Protein AF-A0A2T6GBJ3-F1 (afdb_monomer)

Solvent-accessible surface area (backbone atoms only — not comparable to full-atom values): 4646 Å² total; per-residue (Å²): 137,82,82,72,77,88,62,76,62,47,48,73,48,95,95,44,95,61,66,40,44,42,71,56,53,30,48,49,52,24,44,47,71,74,68,54,51,53,60,57,54,9,59,80,65,76,46,53,45,69,56,43,49,48,51,62,70,40,48,83,76,49,54,67,70,50,56,52,49,12,52,50,51,45,58,71,76,106

Mean predicted aligned error: 7.16 Å

Radius of gyration: 12.58 Å; Cα contacts (8 Å, |Δi|>4): 71; chains: 1; bounding box: 27×38×27 Å

Secondary structure (DSSP, 8-state):
---------EE--TT-SSPEEHHHHHHHHHHHHHT--HHHHHHHTT--HHHHHHHHHGGGTS-HHHHHHHHHHHHHT-

Nearest PDB structures (foldseek):
  3zh9-assembly1_B  TM=7.925E-01  e=7.838E-01  Bacillus subtilis subsp. subtilis str. 168
  1trr-assembly1_A  TM=6.987E-01  e=1.324E+00  Escherichia coli
  6fal-assembly1_A  TM=7.221E-01  e=1.837E+00  Escherichia coli
  5yi2-assembly2_E  TM=6.102E-01  e=2.235E+00  Lactococcus lactis subsp. lactis Il1403
  3g1c-assembly1_A-2  TM=7.579E-01  e=6.807E+00  Lachnospira eligens ATCC 27750

Structure (mmCIF, N/CA/C/O backbone):
data_AF-A0A2T6GBJ3-F1
#
_entry.id   AF-A0A2T6GBJ3-F1
#
loop_
_atom_site.group_PDB
_atom_site.id
_atom_site.type_symbol
_atom_site.label_atom_id
_atom_site.label_alt_id
_atom_site.label_comp_id
_atom_site.label_asym_id
_atom_site.label_entity_id
_atom_site.label_seq_id
_atom_site.pdbx_PDB_ins_code
_atom_site.Cartn_x
_atom_site.Cartn_y
_atom_site.Cartn_z
_atom_site.occupancy
_atom_site.B_iso_or_equiv
_atom_site.auth_seq_id
_atom_site.auth_comp_id
_atom_site.auth_asym_id
_atom_site.auth_atom_id
_atom_site.pdbx_PDB_model_num
ATOM 1 N N . MET A 1 1 ? 19.997 25.816 -4.848 1.00 36.94 1 MET A N 1
ATOM 2 C CA . MET A 1 1 ? 19.266 25.177 -3.734 1.00 36.94 1 MET A CA 1
ATOM 3 C C . MET A 1 1 ? 17.826 25.001 -4.186 1.00 36.94 1 MET A C 1
ATOM 5 O O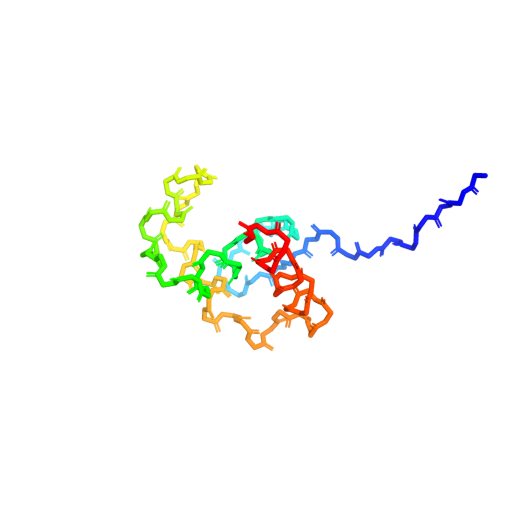 . MET A 1 1 ? 17.091 25.975 -4.206 1.00 36.94 1 MET A O 1
ATOM 9 N N . ALA A 1 2 ? 17.462 23.820 -4.685 1.00 38.16 2 ALA A N 1
ATOM 10 C CA . ALA A 1 2 ? 16.094 23.541 -5.112 1.00 38.16 2 ALA A CA 1
ATOM 11 C C . ALA A 1 2 ? 15.372 22.853 -3.950 1.00 38.16 2 ALA A C 1
ATOM 13 O O . ALA A 1 2 ? 15.619 21.683 -3.671 1.00 38.16 2 ALA A O 1
ATOM 14 N N . THR A 1 3 ? 14.530 23.598 -3.238 1.00 38.91 3 THR A N 1
ATOM 15 C CA . THR A 1 3 ? 13.584 23.023 -2.281 1.00 38.91 3 THR A CA 1
ATOM 16 C C . THR A 1 3 ? 12.535 22.278 -3.097 1.00 38.91 3 THR A C 1
ATOM 18 O O . THR A 1 3 ? 11.653 22.897 -3.692 1.00 38.91 3 THR A O 1
ATOM 21 N N . ALA A 1 4 ? 12.689 20.957 -3.202 1.00 43.09 4 ALA A N 1
ATOM 22 C CA . ALA A 1 4 ? 11.683 20.083 -3.790 1.00 43.09 4 ALA A CA 1
ATOM 23 C C . ALA A 1 4 ? 10.336 20.314 -3.077 1.00 43.09 4 ALA A C 1
ATOM 25 O O . ALA A 1 4 ? 10.328 20.528 -1.859 1.00 43.09 4 ALA A O 1
ATOM 26 N N . PRO A 1 5 ? 9.205 20.312 -3.804 1.00 40.09 5 PRO A N 1
ATOM 27 C CA . PRO A 1 5 ? 7.905 20.541 -3.197 1.00 40.09 5 PRO A CA 1
ATOM 28 C C . PRO A 1 5 ? 7.679 19.484 -2.119 1.00 40.09 5 PRO A C 1
ATOM 30 O O . PRO A 1 5 ? 7.929 18.300 -2.357 1.00 40.09 5 PRO A O 1
ATOM 33 N N . ALA A 1 6 ? 7.237 19.932 -0.940 1.00 43.91 6 ALA A N 1
ATOM 34 C CA . ALA A 1 6 ? 6.842 19.103 0.191 1.00 43.91 6 ALA A CA 1
ATOM 35 C C . ALA A 1 6 ? 5.716 18.153 -0.248 1.00 43.91 6 ALA A C 1
ATOM 37 O O . ALA A 1 6 ? 4.526 18.420 -0.107 1.00 43.91 6 ALA A O 1
ATOM 38 N N . THR A 1 7 ? 6.120 17.062 -0.882 1.00 50.97 7 THR A N 1
ATOM 39 C CA . THR A 1 7 ? 5.264 15.974 -1.315 1.00 50.97 7 THR A CA 1
ATOM 40 C C . THR A 1 7 ? 4.943 15.262 -0.021 1.00 50.97 7 THR A C 1
ATOM 42 O O . THR A 1 7 ? 5.882 14.859 0.652 1.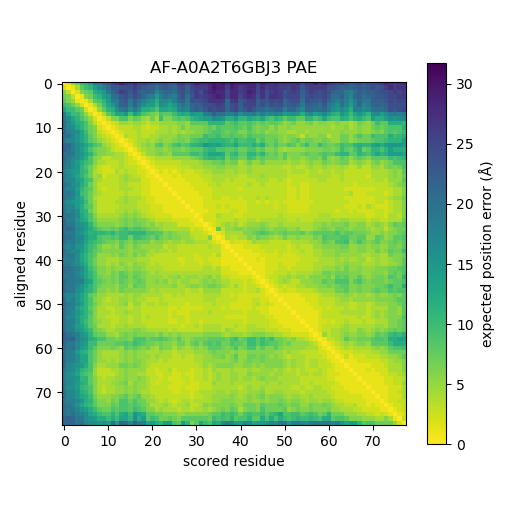00 50.97 7 THR A O 1
ATOM 45 N N . ALA A 1 8 ? 3.674 15.203 0.387 1.00 59.22 8 ALA A N 1
ATOM 46 C CA . ALA A 1 8 ? 3.273 14.598 1.654 1.00 59.22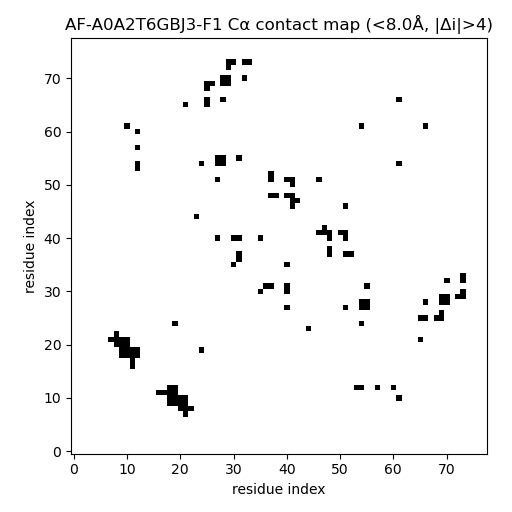 8 ALA A CA 1
ATOM 47 C C . ALA A 1 8 ? 4.017 13.267 1.858 1.00 59.22 8 ALA A C 1
ATOM 49 O O . ALA A 1 8 ? 3.702 12.280 1.212 1.00 59.22 8 ALA A O 1
ATOM 50 N N . ASP A 1 9 ? 5.051 13.234 2.699 1.00 72.19 9 ASP A N 1
ATOM 51 C CA . ASP A 1 9 ? 5.958 12.077 2.786 1.00 72.19 9 ASP A CA 1
ATOM 52 C C . ASP A 1 9 ? 5.342 10.957 3.635 1.00 72.19 9 ASP A C 1
ATOM 54 O O . ASP A 1 9 ? 6.008 10.051 4.138 1.00 72.19 9 ASP A O 1
ATOM 58 N N . SER A 1 10 ? 4.038 11.052 3.891 1.00 78.75 10 SER A N 1
ATOM 59 C CA . SER A 1 10 ? 3.315 10.159 4.770 1.00 78.75 10 SER A CA 1
ATOM 60 C C . SER A 1 10 ? 1.848 10.051 4.362 1.00 78.75 10 SER A C 1
ATOM 62 O O . SER A 1 10 ? 1.203 11.044 4.031 1.00 78.75 10 SER A O 1
ATOM 64 N N . LEU A 1 11 ? 1.324 8.829 4.394 1.00 81.31 11 LEU A N 1
ATOM 65 C CA . LEU A 1 11 ? -0.053 8.476 4.086 1.00 81.31 11 LEU A CA 1
ATOM 66 C C . LEU A 1 11 ? -0.747 7.999 5.357 1.00 81.31 11 LEU A C 1
ATOM 68 O O . LEU A 1 11 ? -0.303 7.051 6.009 1.00 81.31 11 LEU A O 1
ATOM 72 N N . THR A 1 12 ? -1.858 8.636 5.697 1.00 81.25 12 THR A N 1
ATOM 73 C CA . THR A 1 12 ? -2.700 8.199 6.810 1.00 81.25 12 THR A CA 1
ATOM 74 C C . THR A 1 12 ? -3.734 7.224 6.274 1.00 81.25 12 THR A C 1
ATOM 76 O O . THR A 1 12 ? -4.568 7.594 5.450 1.00 81.25 12 THR A O 1
ATOM 79 N N . LEU A 1 13 ? -3.668 5.973 6.725 1.00 75.94 13 LEU A N 1
ATOM 80 C CA . LEU A 1 13 ? -4.635 4.949 6.343 1.00 75.94 13 LEU A CA 1
ATOM 81 C C . LEU A 1 13 ? -5.775 4.862 7.362 1.00 75.94 13 LEU A C 1
ATOM 83 O O . LEU A 1 13 ? -5.519 4.967 8.566 1.00 75.94 13 LEU A O 1
ATOM 87 N N . PRO A 1 14 ? -7.022 4.616 6.922 1.00 68.56 14 PRO A N 1
ATOM 88 C CA . PRO A 1 14 ? -8.120 4.339 7.840 1.00 68.56 14 PRO A CA 1
ATOM 89 C C . PRO A 1 14 ? -7.785 3.101 8.687 1.00 68.56 14 PRO A C 1
ATOM 91 O O . PRO A 1 14 ? -7.438 2.045 8.164 1.00 68.56 14 PRO A O 1
ATOM 94 N N . GLY A 1 15 ? -7.829 3.252 10.014 1.00 71.44 15 GLY A N 1
ATOM 95 C CA . GLY A 1 15 ? -7.425 2.214 10.974 1.00 71.44 15 GLY A CA 1
ATOM 96 C C . GLY A 1 15 ? -5.981 2.317 11.483 1.00 71.44 15 GLY A C 1
ATOM 97 O O . GLY A 1 15 ? -5.613 1.579 12.396 1.00 71.44 15 GLY A O 1
ATOM 98 N N . PHE A 1 16 ? -5.175 3.252 10.966 1.00 75.62 16 PHE A N 1
ATOM 99 C CA . PHE A 1 16 ? -3.847 3.569 11.494 1.00 75.62 16 PHE A CA 1
ATOM 100 C C . PHE A 1 16 ? -3.840 4.944 12.164 1.00 75.62 16 PHE A C 1
ATOM 102 O O . PHE A 1 16 ? -4.036 5.967 11.519 1.00 75.62 16 PHE A O 1
ATOM 109 N N . ALA A 1 17 ? -3.555 4.972 13.470 1.00 73.00 17 ALA A N 1
ATOM 110 C CA . ALA A 1 17 ? -3.385 6.221 14.219 1.00 73.00 17 ALA A CA 1
ATOM 111 C C . ALA A 1 17 ? -2.078 6.954 13.865 1.00 73.00 17 ALA A C 1
ATOM 113 O O . ALA A 1 17 ? -1.962 8.157 14.082 1.00 73.00 17 ALA A O 1
ATOM 114 N N . LYS A 1 18 ? -1.083 6.225 13.338 1.00 78.81 18 LYS A N 1
ATOM 115 C CA . LYS A 1 18 ? 0.200 6.785 12.907 1.00 78.81 18 LYS A CA 1
ATOM 116 C C . LYS A 1 18 ? 0.257 6.861 11.382 1.00 78.81 18 LYS A C 1
ATOM 118 O O . LYS A 1 18 ? -0.058 5.860 10.733 1.00 78.81 18 LYS A O 1
ATOM 123 N N . PRO A 1 19 ? 0.701 7.994 10.818 1.00 82.12 19 PRO A N 1
ATOM 124 C CA . PRO A 1 19 ? 0.910 8.107 9.386 1.00 82.12 19 PRO A CA 1
ATOM 125 C C . PRO A 1 19 ? 2.021 7.144 8.940 1.00 82.12 19 PRO A C 1
ATOM 127 O O . PRO A 1 19 ? 3.000 6.911 9.652 1.00 82.12 19 PRO A O 1
ATOM 130 N N . ILE A 1 20 ? 1.842 6.539 7.770 1.00 84.44 20 ILE A N 1
ATOM 131 C CA . ILE A 1 20 ? 2.783 5.593 7.171 1.00 84.44 20 ILE A CA 1
ATOM 132 C C . ILE A 1 20 ? 3.700 6.365 6.238 1.00 84.44 20 ILE A C 1
ATOM 134 O O . ILE A 1 20 ? 3.207 7.078 5.374 1.00 84.44 20 ILE A O 1
ATOM 138 N N . ALA A 1 21 ? 5.015 6.208 6.372 1.00 85.94 21 ALA A N 1
ATOM 139 C CA . ALA A 1 21 ? 5.961 6.882 5.492 1.00 85.94 21 ALA A CA 1
ATOM 140 C C . ALA A 1 21 ? 5.734 6.494 4.021 1.00 85.94 21 ALA A C 1
ATOM 142 O O . ALA A 1 21 ? 5.464 5.334 3.703 1.00 85.94 21 ALA A O 1
ATOM 143 N N . LYS A 1 22 ? 5.905 7.447 3.105 1.00 86.12 22 LYS A N 1
ATOM 144 C CA . LYS A 1 22 ? 5.842 7.198 1.662 1.00 86.12 22 LYS A CA 1
ATOM 145 C C . LYS A 1 22 ? 6.800 6.074 1.266 1.00 86.12 22 LYS A C 1
ATOM 147 O O . LYS A 1 22 ? 6.412 5.170 0.535 1.00 86.12 22 LYS A O 1
ATOM 152 N N . ALA A 1 23 ? 8.020 6.078 1.805 1.00 84.00 23 ALA A N 1
ATOM 153 C CA . ALA A 1 23 ? 9.020 5.041 1.550 1.00 84.00 23 ALA A CA 1
ATOM 154 C C . ALA A 1 23 ? 8.533 3.617 1.893 1.00 84.00 23 ALA A C 1
ATOM 156 O O . ALA A 1 23 ? 8.775 2.694 1.112 1.00 84.00 23 ALA A O 1
ATOM 157 N N . ASP A 1 24 ? 7.806 3.451 3.003 1.00 85.62 24 ASP A N 1
ATOM 158 C CA . ASP A 1 24 ? 7.186 2.176 3.392 1.00 85.62 24 ASP A CA 1
ATOM 159 C C . ASP A 1 24 ? 6.137 1.748 2.361 1.00 85.62 24 ASP A C 1
ATOM 161 O O . ASP A 1 24 ? 6.152 0.615 1.888 1.00 85.62 24 ASP A O 1
ATOM 165 N N . VAL A 1 25 ? 5.243 2.668 1.978 1.00 87.25 25 VAL A N 1
ATOM 166 C CA . VAL A 1 25 ? 4.175 2.398 1.003 1.00 87.25 25 VAL A CA 1
ATOM 167 C C . VAL A 1 25 ? 4.752 1.974 -0.343 1.00 87.25 25 VAL A C 1
ATOM 169 O O . VAL A 1 25 ? 4.320 0.974 -0.914 1.00 87.25 25 VAL A O 1
ATOM 172 N N . LEU A 1 26 ? 5.747 2.714 -0.834 1.00 87.94 26 LEU A N 1
ATOM 173 C CA . LEU A 1 26 ? 6.417 2.415 -2.095 1.00 87.94 26 LEU A CA 1
ATOM 174 C C . LEU A 1 26 ? 7.065 1.038 -2.072 1.00 87.94 26 LEU A C 1
ATOM 176 O O . LEU A 1 26 ? 6.920 0.285 -3.029 1.00 87.94 26 LEU A O 1
ATOM 180 N N . SER A 1 27 ? 7.761 0.714 -0.983 1.00 86.75 27 SER A N 1
ATOM 181 C CA . SER A 1 27 ? 8.438 -0.572 -0.860 1.00 86.75 27 SER A CA 1
ATOM 182 C C . SER A 1 27 ? 7.421 -1.706 -0.837 1.00 86.75 27 SER A C 1
ATOM 184 O O . SER A 1 27 ? 7.508 -2.620 -1.649 1.00 86.75 27 SER A O 1
ATOM 186 N N . VAL A 1 28 ? 6.382 -1.594 -0.003 1.00 88.94 28 VAL A N 1
ATOM 187 C CA . VAL A 1 28 ? 5.306 -2.590 0.068 1.00 88.94 28 VAL A CA 1
ATOM 188 C C . VAL A 1 28 ? 4.663 -2.826 -1.298 1.00 88.94 28 VAL A C 1
ATOM 190 O O . VAL A 1 28 ? 4.479 -3.976 -1.682 1.00 88.94 28 VAL A O 1
ATOM 193 N N . LEU A 1 29 ? 4.351 -1.768 -2.052 1.00 87.81 29 LEU A N 1
ATOM 194 C CA . LEU A 1 29 ? 3.762 -1.893 -3.387 1.00 87.81 29 LEU A CA 1
ATOM 195 C C . LEU A 1 29 ? 4.734 -2.498 -4.410 1.00 87.81 29 LEU A C 1
ATOM 197 O O . LEU A 1 29 ? 4.312 -3.304 -5.240 1.00 87.81 29 LEU A O 1
ATOM 201 N N . ALA A 1 30 ? 6.017 -2.135 -4.349 1.00 87.81 30 ALA A N 1
ATOM 202 C CA . ALA A 1 30 ? 7.044 -2.672 -5.237 1.00 87.81 30 ALA A CA 1
ATOM 203 C C . ALA A 1 30 ?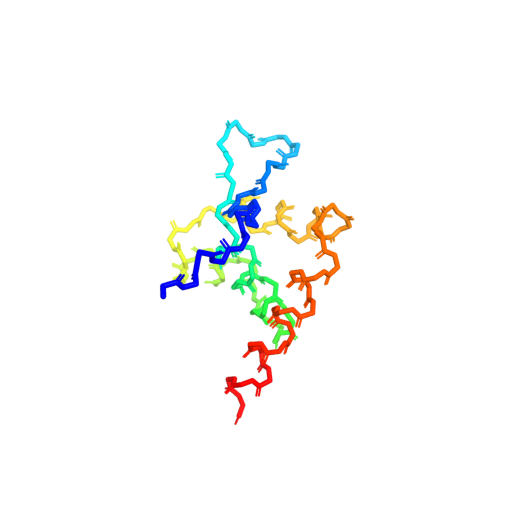 7.244 -4.183 -5.021 1.00 87.81 30 ALA A C 1
ATOM 205 O O . ALA A 1 30 ? 7.187 -4.943 -5.990 1.00 87.81 30 ALA A O 1
ATOM 206 N N . PHE A 1 31 ? 7.389 -4.623 -3.765 1.00 86.44 31 PHE A N 1
ATOM 207 C CA . PHE A 1 31 ? 7.517 -6.041 -3.403 1.00 86.44 31 P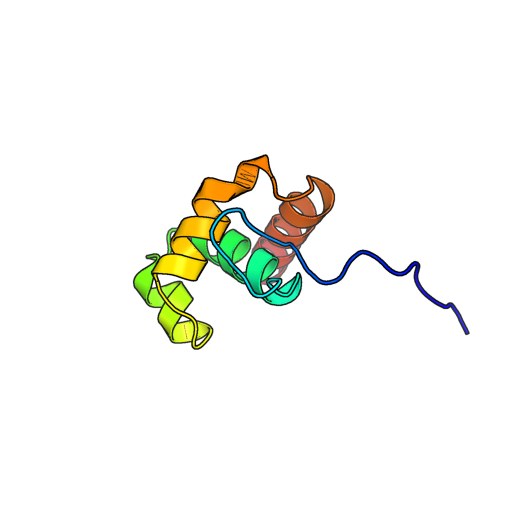HE A CA 1
ATOM 208 C C . PHE A 1 31 ? 6.222 -6.824 -3.656 1.00 86.44 31 PHE A C 1
ATOM 210 O O . PHE A 1 31 ? 6.245 -7.910 -4.230 1.00 86.44 31 PHE A O 1
ATOM 217 N N . TRP A 1 32 ? 5.056 -6.253 -3.334 1.00 86.31 32 TRP A N 1
ATOM 218 C CA . TRP A 1 32 ? 3.773 -6.893 -3.644 1.00 86.31 32 TRP A CA 1
ATOM 219 C C . TRP A 1 32 ? 3.620 -7.165 -5.146 1.00 86.31 32 TRP A C 1
ATOM 221 O O . TRP A 1 32 ? 3.137 -8.223 -5.545 1.00 86.31 32 TRP A O 1
ATOM 231 N N . GLY A 1 33 ? 4.093 -6.247 -5.993 1.00 81.12 33 GLY A N 1
ATOM 232 C CA . GLY A 1 33 ? 4.122 -6.438 -7.441 1.00 81.12 33 GLY A CA 1
ATOM 233 C C . GLY A 1 33 ? 5.025 -7.590 -7.903 1.00 81.12 33 GLY A C 1
ATOM 234 O O . GLY A 1 33 ? 4.734 -8.193 -8.938 1.00 81.12 33 GLY A O 1
ATOM 235 N N . TYR A 1 34 ? 6.093 -7.910 -7.163 1.00 79.62 34 TYR A N 1
ATOM 236 C CA . TYR A 1 34 ? 6.974 -9.059 -7.422 1.00 79.62 34 TYR A CA 1
ATOM 237 C C . TYR A 1 34 ? 6.330 -10.412 -7.082 1.00 79.62 34 TYR A C 1
ATOM 239 O O . TYR A 1 34 ? 6.795 -11.436 -7.578 1.00 79.62 34 TYR A O 1
ATOM 247 N N . GLY A 1 35 ? 5.227 -10.420 -6.326 1.00 80.25 35 GLY A N 1
ATOM 248 C CA . GLY A 1 35 ? 4.574 -11.639 -5.844 1.00 80.25 35 GLY A CA 1
ATOM 249 C C . GLY A 1 35 ? 4.992 -12.033 -4.427 1.00 80.25 35 GLY A C 1
ATOM 250 O O . GLY A 1 35 ? 4.673 -13.136 -3.984 1.00 80.25 35 GLY A O 1
ATOM 251 N N . ASP A 1 36 ? 5.684 -11.145 -3.707 1.00 84.69 36 ASP A N 1
ATOM 252 C CA . ASP A 1 36 ? 6.080 -11.389 -2.327 1.00 84.69 36 ASP A CA 1
ATOM 253 C C . ASP A 1 36 ? 4.877 -11.487 -1.385 1.00 84.69 36 ASP A C 1
ATOM 255 O O . ASP A 1 36 ? 3.865 -10.787 -1.497 1.00 84.69 36 ASP A O 1
ATOM 259 N N . SER A 1 37 ? 5.011 -12.358 -0.386 1.00 86.69 37 SER A N 1
ATOM 260 C CA . SER A 1 37 ? 3.991 -12.530 0.642 1.00 86.69 37 SER A CA 1
ATOM 261 C C . SER A 1 37 ? 3.958 -11.342 1.600 1.00 86.69 37 SER A C 1
ATOM 263 O O . SER A 1 37 ? 4.994 -10.819 2.005 1.00 86.69 37 SER A O 1
ATOM 265 N N . LYS A 1 38 ? 2.761 -10.980 2.083 1.00 88.38 38 LYS A N 1
ATOM 266 C CA . LYS A 1 38 ? 2.576 -9.892 3.066 1.00 88.38 38 LYS A CA 1
ATOM 267 C C . LYS A 1 38 ? 3.467 -10.053 4.304 1.00 88.38 38 LYS A C 1
ATOM 269 O O . LYS A 1 38 ? 3.923 -9.059 4.857 1.00 88.38 38 LYS A O 1
ATOM 274 N N . ALA A 1 39 ? 3.694 -11.297 4.734 1.00 87.12 39 ALA A N 1
ATOM 275 C CA . ALA A 1 39 ? 4.568 -11.631 5.855 1.00 87.12 39 ALA A CA 1
ATOM 276 C C . ALA A 1 39 ? 6.045 -11.330 5.564 1.00 87.12 39 ALA A C 1
ATOM 278 O O . ALA A 1 39 ? 6.719 -10.757 6.410 1.00 87.12 39 ALA A O 1
ATOM 279 N N . PHE A 1 40 ? 6.515 -11.637 4.355 1.00 88.44 40 PHE A N 1
ATOM 280 C CA . PHE A 1 40 ? 7.891 -11.373 3.938 1.00 88.44 40 PHE A CA 1
ATOM 281 C C . PHE A 1 40 ? 8.173 -9.871 3.859 1.00 88.44 40 PHE A C 1
ATOM 283 O O . PHE A 1 40 ? 9.137 -9.379 4.431 1.00 88.44 40 PHE A O 1
ATOM 290 N N . ILE A 1 41 ? 7.265 -9.118 3.237 1.00 88.25 41 ILE A N 1
ATOM 291 C CA . ILE A 1 41 ? 7.356 -7.655 3.155 1.00 88.25 41 ILE A CA 1
ATOM 292 C C . ILE A 1 41 ? 7.344 -7.033 4.560 1.00 88.25 41 ILE A C 1
ATOM 294 O O . ILE A 1 41 ? 8.090 -6.097 4.844 1.00 88.25 41 ILE A O 1
ATOM 298 N N . ALA A 1 42 ? 6.501 -7.565 5.450 1.00 88.94 42 ALA A N 1
ATOM 299 C CA . ALA A 1 42 ? 6.407 -7.120 6.833 1.00 88.94 42 ALA A CA 1
ATOM 300 C C . ALA A 1 42 ? 7.720 -7.346 7.594 1.00 88.94 42 ALA A C 1
ATOM 302 O O . ALA A 1 42 ? 8.210 -6.429 8.249 1.00 88.94 42 ALA A O 1
ATOM 303 N N . GLU A 1 43 ? 8.313 -8.530 7.457 1.00 87.81 43 GLU A N 1
ATOM 304 C CA . GLU A 1 43 ? 9.592 -8.880 8.074 1.00 87.81 43 GLU A CA 1
ATOM 305 C C . GLU A 1 43 ? 10.745 -8.037 7.512 1.00 87.81 43 GLU A C 1
ATOM 307 O O . GLU A 1 43 ? 11.459 -7.384 8.275 1.00 87.81 43 GLU A O 1
ATOM 312 N N . SER A 1 44 ? 10.854 -7.946 6.183 1.00 85.06 44 SER A N 1
ATOM 313 C CA . SER A 1 44 ? 11.901 -7.186 5.490 1.00 85.06 44 SER A CA 1
ATOM 314 C C . SER A 1 44 ? 11.916 -5.707 5.873 1.00 85.06 44 SER A C 1
ATOM 316 O O . SER A 1 44 ? 12.973 -5.081 5.882 1.00 85.06 44 SER A O 1
ATOM 318 N N . HIS A 1 45 ? 10.755 -5.134 6.187 1.00 79.88 45 HIS A N 1
ATOM 319 C CA . HIS A 1 45 ? 10.628 -3.730 6.567 1.00 79.88 45 HIS A CA 1
ATOM 320 C C . HIS A 1 45 ? 10.384 -3.515 8.066 1.00 79.88 45 HIS A C 1
ATOM 322 O O . HIS A 1 45 ? 10.036 -2.406 8.472 1.00 79.88 45 HIS A O 1
ATOM 328 N N . SER A 1 46 ? 10.550 -4.554 8.897 1.00 82.81 46 SER A N 1
ATOM 329 C CA . SER A 1 46 ? 10.297 -4.494 10.346 1.00 82.81 46 SER A CA 1
ATOM 330 C C . SER A 1 46 ? 8.960 -3.820 10.692 1.00 82.81 46 SER A C 1
ATOM 332 O O . SER A 1 46 ? 8.853 -2.986 11.593 1.00 82.81 46 SER A O 1
ATOM 334 N N . MET A 1 47 ? 7.914 -4.165 9.944 1.00 83.81 47 ME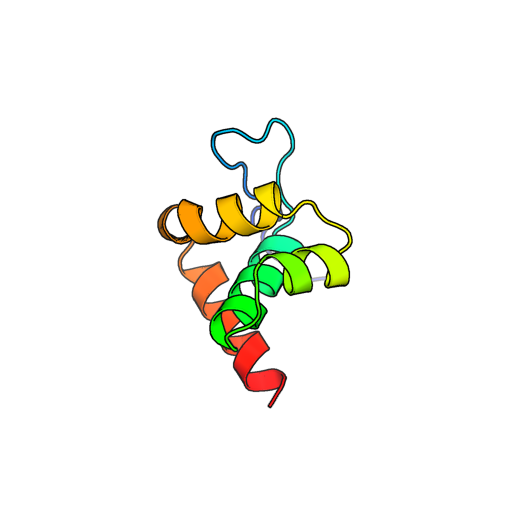T A N 1
ATOM 335 C CA . MET A 1 47 ? 6.569 -3.636 10.116 1.00 83.81 47 MET A CA 1
ATOM 336 C C . MET A 1 47 ? 5.564 -4.767 10.324 1.00 83.81 47 MET A C 1
ATOM 338 O O . MET A 1 47 ? 5.824 -5.928 10.040 1.00 83.81 47 MET A O 1
ATOM 342 N N . SER A 1 48 ? 4.382 -4.458 10.853 1.00 86.94 48 SER A N 1
ATOM 343 C CA . SER A 1 48 ? 3.373 -5.495 11.083 1.00 86.94 48 SER A CA 1
ATOM 344 C C . SER A 1 48 ? 2.709 -5.939 9.778 1.00 86.94 48 SER A C 1
ATOM 346 O O . SER A 1 48 ? 2.371 -5.108 8.936 1.00 86.94 48 SER A O 1
ATOM 348 N N . VAL A 1 49 ? 2.369 -7.227 9.668 1.00 88.25 49 VAL A N 1
ATOM 349 C CA . VAL A 1 49 ? 1.592 -7.778 8.535 1.00 88.25 49 VAL A CA 1
ATOM 350 C C . VAL A 1 49 ? 0.269 -7.031 8.328 1.00 88.25 49 VAL A C 1
ATOM 352 O O . VAL A 1 49 ? -0.139 -6.797 7.195 1.00 88.25 49 VAL A O 1
ATOM 355 N N . LYS A 1 50 ? -0.374 -6.572 9.414 1.00 87.12 50 LYS A N 1
ATOM 356 C CA . LYS A 1 50 ? -1.556 -5.691 9.348 1.00 87.12 50 LYS A CA 1
ATOM 357 C C . LYS A 1 50 ? -1.283 -4.378 8.605 1.00 87.12 50 LYS A C 1
ATOM 359 O O . LYS A 1 50 ? -2.148 -3.926 7.868 1.00 87.12 50 LYS A O 1
ATOM 364 N N . LYS A 1 51 ? -0.099 -3.781 8.783 1.00 84.94 51 LYS A N 1
ATOM 365 C CA . LYS A 1 51 ? 0.317 -2.540 8.107 1.00 84.94 51 LYS A CA 1
ATOM 366 C C . LYS A 1 51 ? 0.484 -2.781 6.614 1.00 84.94 51 LYS A C 1
ATOM 368 O O . LYS A 1 51 ? -0.100 -2.059 5.819 1.00 84.94 51 LYS A O 1
ATOM 373 N N . VAL A 1 52 ? 1.185 -3.851 6.246 1.00 88.31 52 VAL A N 1
ATOM 374 C CA . VAL A 1 52 ? 1.352 -4.275 4.848 1.00 88.31 52 VAL A CA 1
ATOM 375 C C . VAL A 1 52 ? 0.002 -4.556 4.192 1.00 88.31 52 VAL A C 1
ATOM 377 O O . VAL A 1 52 ? -0.285 -4.039 3.117 1.00 88.31 52 VAL A O 1
ATOM 380 N N . ALA A 1 53 ? -0.862 -5.325 4.860 1.00 88.00 53 ALA A N 1
ATOM 381 C CA . ALA A 1 53 ? -2.201 -5.625 4.367 1.00 88.00 53 ALA A CA 1
ATOM 3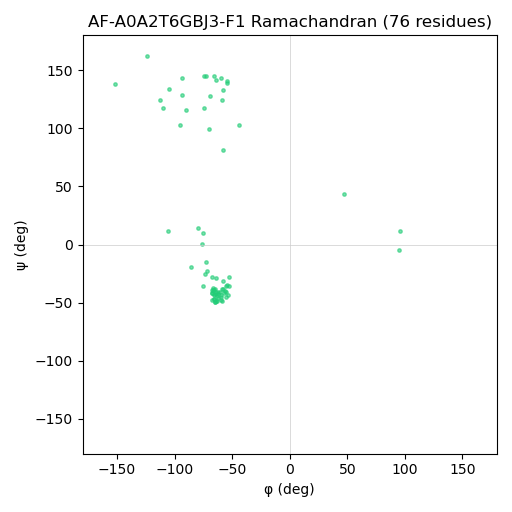82 C C . ALA A 1 53 ? -3.033 -4.355 4.166 1.00 88.00 53 ALA A C 1
ATOM 384 O O . ALA A 1 53 ? -3.670 -4.228 3.128 1.00 88.00 53 ALA A O 1
ATOM 385 N N . ALA A 1 54 ? -2.984 -3.414 5.112 1.00 86.31 54 ALA A N 1
ATOM 386 C CA . ALA A 1 54 ? -3.684 -2.145 4.992 1.00 86.31 54 ALA A CA 1
ATOM 387 C C . ALA A 1 54 ? -3.144 -1.290 3.846 1.00 86.31 54 ALA A C 1
ATOM 389 O O . ALA A 1 54 ? -3.937 -0.673 3.161 1.00 86.31 54 ALA A O 1
ATOM 390 N N . ILE A 1 55 ? -1.832 -1.268 3.595 1.00 85.81 55 ILE A N 1
ATOM 391 C CA . ILE A 1 55 ? -1.252 -0.540 2.454 1.00 85.81 55 ILE A CA 1
ATOM 392 C C . ILE A 1 55 ? -1.725 -1.134 1.123 1.00 85.81 55 ILE A C 1
ATOM 394 O O . ILE A 1 55 ? -2.062 -0.389 0.206 1.00 85.81 55 ILE A O 1
ATOM 398 N N . ILE A 1 56 ? -1.762 -2.465 1.023 1.00 85.81 56 ILE A N 1
ATOM 399 C CA . ILE A 1 56 ? -2.232 -3.169 -0.177 1.00 85.81 56 ILE A CA 1
ATOM 400 C C . ILE A 1 56 ? -3.728 -2.911 -0.398 1.00 85.81 56 ILE A C 1
ATOM 402 O O . ILE A 1 56 ? -4.134 -2.582 -1.510 1.00 85.81 56 ILE A O 1
ATOM 406 N N . ASP A 1 57 ? -4.534 -3.027 0.658 1.00 85.12 57 ASP A N 1
ATOM 407 C CA . ASP A 1 57 ? -5.985 -2.800 0.629 1.00 85.12 57 ASP A CA 1
ATOM 408 C C . ASP A 1 57 ? -6.320 -1.333 0.323 1.00 85.12 57 ASP A C 1
ATOM 410 O O . ASP A 1 57 ? -7.106 -1.012 -0.567 1.00 85.12 57 ASP A O 1
ATOM 414 N N . ALA A 1 58 ? -5.590 -0.421 0.960 1.00 80.38 58 ALA A N 1
ATOM 415 C CA . ALA A 1 58 ? -5.643 1.004 0.701 1.00 80.38 58 ALA A CA 1
ATOM 416 C C . ALA A 1 58 ? -4.929 1.416 -0.589 1.00 80.38 58 ALA A C 1
ATOM 418 O O . ALA A 1 58 ? -4.788 2.613 -0.827 1.00 80.38 58 ALA A O 1
ATOM 419 N N . GLY A 1 59 ? -4.505 0.488 -1.453 1.00 72.19 59 GLY A N 1
ATOM 420 C CA . GLY A 1 59 ? -3.867 0.811 -2.731 1.00 72.19 59 GLY A CA 1
ATOM 421 C C . GLY A 1 59 ? -4.687 1.792 -3.582 1.00 72.19 59 GLY A C 1
ATOM 422 O O . GLY A 1 59 ? -4.117 2.578 -4.335 1.00 72.19 59 GLY A O 1
ATOM 423 N N . SER A 1 60 ? -6.015 1.807 -3.422 1.00 72.06 60 SER A N 1
ATOM 4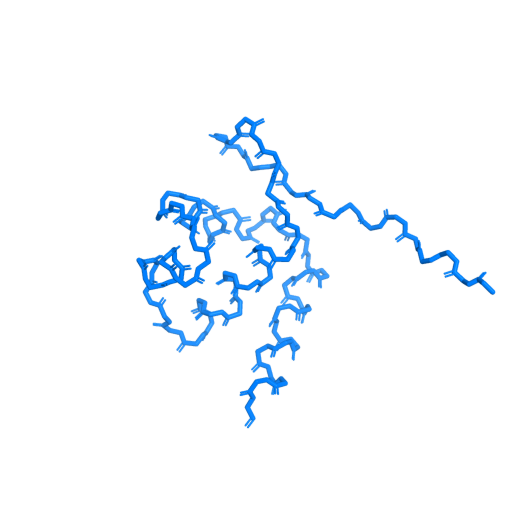24 C CA . SER A 1 60 ? -6.929 2.784 -4.039 1.00 72.06 60 SER A CA 1
ATOM 425 C C . SER A 1 60 ? -6.873 4.189 -3.415 1.00 72.06 60 SER A C 1
ATOM 427 O O . SER A 1 60 ? -7.180 5.163 -4.092 1.00 72.06 60 SER A O 1
ATOM 429 N N . LEU A 1 61 ? -6.472 4.303 -2.146 1.00 78.88 61 LEU A N 1
ATOM 430 C CA . LEU A 1 61 ? -6.210 5.564 -1.439 1.00 78.88 61 LEU A CA 1
ATOM 431 C C . LEU A 1 61 ? -4.779 6.075 -1.674 1.00 78.88 61 LEU A C 1
ATOM 433 O O . LEU A 1 61 ? -4.501 7.252 -1.448 1.00 78.88 61 LEU A O 1
ATOM 437 N N . VAL A 1 62 ? -3.860 5.206 -2.113 1.00 82.12 62 VAL A N 1
ATOM 438 C CA . VAL A 1 62 ? -2.488 5.598 -2.452 1.00 82.12 62 VAL A CA 1
ATOM 439 C C . VAL A 1 62 ? -2.500 6.459 -3.726 1.00 82.12 62 VAL A C 1
ATOM 441 O O . VAL A 1 62 ? -3.028 6.016 -4.751 1.00 82.12 62 VAL A O 1
ATOM 444 N N . PRO A 1 63 ? -1.872 7.653 -3.718 1.00 83.69 63 PRO A N 1
ATOM 445 C CA . PRO A 1 63 ? -1.786 8.510 -4.896 1.00 83.69 63 PRO A CA 1
ATOM 446 C C . PRO A 1 63 ? -1.192 7.780 -6.103 1.00 83.69 63 PRO A C 1
ATOM 448 O O . PRO A 1 63 ? -0.188 7.073 -5.980 1.00 83.69 63 PRO A O 1
ATOM 451 N N . GLN A 1 64 ? -1.748 8.013 -7.295 1.00 83.12 64 GLN A N 1
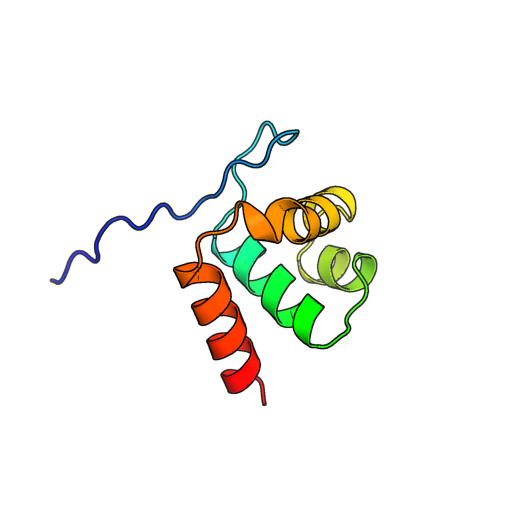ATOM 452 C CA . GLN A 1 64 ? -1.257 7.396 -8.534 1.00 83.12 64 GLN A CA 1
ATOM 453 C C . GLN A 1 64 ? 0.239 7.666 -8.765 1.00 83.12 64 GLN A C 1
ATOM 455 O O . GLN A 1 64 ? 0.958 6.769 -9.197 1.00 83.12 64 GLN A O 1
ATOM 460 N N . ALA A 1 65 ? 0.722 8.859 -8.398 1.00 86.25 65 ALA A N 1
ATOM 461 C CA . ALA A 1 65 ? 2.140 9.208 -8.462 1.00 86.25 65 ALA A CA 1
ATOM 462 C C . ALA A 1 65 ? 3.024 8.220 -7.681 1.00 86.25 65 ALA A C 1
ATOM 464 O O . ALA A 1 65 ? 4.074 7.821 -8.167 1.00 86.25 65 ALA A O 1
ATOM 465 N N . TRP A 1 66 ? 2.588 7.770 -6.501 1.00 86.94 66 TRP A N 1
ATOM 466 C CA . TRP A 1 66 ? 3.361 6.832 -5.685 1.00 86.94 66 TRP A CA 1
ATOM 467 C C . TRP A 1 66 ? 3.302 5.421 -6.254 1.00 86.94 66 TRP A C 1
ATOM 469 O O . TRP A 1 66 ? 4.289 4.701 -6.212 1.00 86.94 66 TRP A O 1
ATOM 479 N N . ARG A 1 67 ? 2.164 5.023 -6.827 1.00 84.44 67 ARG A N 1
ATOM 480 C CA . ARG A 1 67 ? 2.043 3.722 -7.502 1.00 84.44 67 ARG A CA 1
ATOM 481 C C . ARG A 1 67 ? 2.984 3.651 -8.708 1.00 84.44 67 ARG A C 1
ATOM 483 O O . ARG A 1 67 ? 3.701 2.666 -8.850 1.00 84.44 67 ARG A O 1
ATOM 490 N N . ALA A 1 68 ? 3.036 4.717 -9.508 1.00 87.19 68 ALA A N 1
ATOM 491 C CA . ALA A 1 68 ? 3.979 4.840 -10.617 1.00 87.19 68 ALA A CA 1
ATOM 492 C C . ALA A 1 68 ? 5.439 4.832 -10.131 1.00 87.19 68 ALA A C 1
ATOM 494 O O . ALA A 1 68 ? 6.282 4.163 -10.719 1.00 87.19 68 ALA A O 1
ATOM 495 N N . GLU A 1 69 ? 5.740 5.517 -9.026 1.00 88.00 69 GLU A N 1
ATOM 496 C CA . GLU A 1 69 ? 7.083 5.540 -8.435 1.00 88.00 69 GLU A CA 1
ATOM 497 C C . GLU A 1 69 ? 7.497 4.159 -7.887 1.00 88.00 69 GLU A C 1
ATOM 499 O O . GLU A 1 69 ? 8.633 3.732 -8.087 1.00 88.00 69 GLU A O 1
ATOM 504 N N . ALA A 1 70 ? 6.573 3.419 -7.264 1.00 87.00 70 ALA A N 1
ATOM 505 C CA . ALA A 1 70 ? 6.795 2.048 -6.804 1.00 87.00 70 ALA A CA 1
ATOM 506 C C . ALA A 1 70 ? 7.049 1.090 -7.977 1.00 87.00 70 ALA A C 1
ATOM 508 O O . ALA A 1 70 ? 7.951 0.260 -7.908 1.00 87.00 70 ALA A O 1
ATOM 509 N N . GLU A 1 71 ? 6.305 1.233 -9.076 1.00 85.31 71 GLU A N 1
ATOM 510 C CA . GLU A 1 71 ? 6.534 0.469 -10.307 1.00 85.31 71 GLU A CA 1
ATOM 511 C C . GLU A 1 71 ? 7.878 0.823 -10.961 1.00 85.31 71 GLU A C 1
ATOM 513 O O . GLU A 1 71 ? 8.600 -0.061 -11.425 1.00 85.31 71 GLU A O 1
ATOM 518 N N . SER A 1 72 ? 8.257 2.102 -10.945 1.00 86.31 72 SER A N 1
ATOM 519 C CA . SER A 1 72 ? 9.553 2.550 -11.454 1.00 86.31 72 SER A CA 1
ATOM 520 C C . SER A 1 72 ? 10.709 2.002 -10.613 1.00 86.31 72 SER A C 1
ATOM 522 O O . SER A 1 72 ? 11.679 1.510 -11.180 1.00 86.31 72 SER A O 1
ATOM 524 N N . ARG A 1 73 ? 10.591 2.000 -9.276 1.00 83.38 73 ARG A N 1
ATOM 525 C CA . ARG A 1 73 ? 11.561 1.344 -8.376 1.00 83.38 73 ARG A CA 1
ATOM 526 C C . ARG A 1 73 ? 11.633 -0.155 -8.614 1.00 83.38 73 ARG A C 1
ATOM 528 O O . ARG A 1 73 ? 12.715 -0.715 -8.686 1.00 83.38 73 ARG A O 1
ATOM 535 N N . ARG A 1 74 ? 10.483 -0.803 -8.794 1.00 81.62 74 ARG A N 1
ATOM 536 C CA . ARG A 1 74 ? 10.418 -2.229 -9.117 1.00 81.62 74 ARG A CA 1
ATOM 537 C C . ARG A 1 74 ? 11.194 -2.558 -10.397 1.00 81.62 74 ARG A C 1
ATOM 539 O O . ARG A 1 74 ? 11.864 -3.585 -10.448 1.00 81.62 74 ARG A O 1
ATOM 546 N N . ARG A 1 75 ? 11.073 -1.712 -11.427 1.00 80.19 75 ARG A N 1
ATOM 547 C CA . ARG A 1 75 ? 11.816 -1.842 -12.689 1.00 80.19 75 ARG A CA 1
ATOM 548 C C . ARG A 1 75 ? 13.315 -1.616 -12.519 1.00 80.19 75 ARG A C 1
ATOM 550 O O . ARG A 1 75 ? 14.072 -2.300 -13.186 1.00 80.19 75 ARG A O 1
ATOM 557 N N . ASP A 1 76 ? 13.710 -0.683 -11.659 1.00 79.00 76 ASP A N 1
ATOM 558 C CA . ASP A 1 76 ? 15.114 -0.393 -11.339 1.00 79.00 76 ASP A CA 1
ATOM 559 C C . ASP A 1 76 ? 15.793 -1.543 -10.574 1.00 79.00 76 ASP A C 1
ATOM 561 O O . ASP A 1 76 ? 16.988 -1.768 -10.707 1.00 79.00 76 ASP A O 1
ATOM 565 N N . TRP A 1 77 ? 15.021 -2.331 -9.821 1.00 71.75 77 TRP A N 1
ATOM 566 C CA . TRP A 1 77 ? 15.520 -3.519 -9.116 1.00 71.75 77 TRP A CA 1
ATOM 567 C C . TRP A 1 77 ? 15.767 -4.741 -10.020 1.00 71.75 77 TRP A C 1
ATOM 569 O O . TRP A 1 77 ? 16.126 -5.798 -9.501 1.00 71.75 77 TRP A O 1
ATOM 579 N N . LYS A 1 78 ? 15.526 -4.634 -11.334 1.00 56.25 78 LYS A N 1
ATOM 580 C CA . LYS A 1 78 ? 15.679 -5.719 -12.315 1.00 56.25 78 LYS A CA 1
ATOM 581 C C . LYS A 1 78 ? 16.928 -5.522 -13.167 1.00 56.25 78 LYS A C 1
ATOM 583 O O . LYS A 1 78 ? 17.611 -6.540 -13.411 1.00 56.25 78 LYS A O 1
#

pLDDT: mean 78.86, std 13.29, range [36.94, 88.94]

Sequence (78 aa):
MATAPATADSLTLPGFAKPIAKADVLSVLAFWGYGDSKAFIAESHSMSVKKVAAIIDAGSLVPQAWRAEAESRRRDWK

Organism: NCBI:txid380021

Foldseek 3Di:
DDPDPPPPQFDDFVVDPDTHGLVLLLQLLLCVVVVDDLVVSCVVVVHDSVVSVRSVVCVVVDDPVSNVVSVVVSVVVD